Protein AF-A0A7Z0TZE7-F1 (afdb_monomer_lite)

Organism: NCBI:txid2752306

Sequence (66 aa):
MSYIPQETPPVPVEDVPGSIPHPMHDPVPDQPIDPPLPTPGDPERDPQPQQDPPSPTRPQDPPQPR

Foldseek 3Di:
DDDDPDPDPPDDQPPDVPSPDDPPDDDDPPPDDPDDDDDVPPCVPPPDPPDDPDDPDPPDDDDDDD

Radius of gyration: 40.97 Å; chains: 1; bounding box: 71×16×127 Å

Secondary structure (DSSP, 8-state):
--PPP--PPPPPGGGSTT--PPPSSPPPPPS-PPPPPPPTT-TTTS----PPPPPPPPPPPPPPP-

Structure (mmCIF, N/CA/C/O backbone):
data_AF-A0A7Z0TZE7-F1
#
_entry.id   AF-A0A7Z0TZE7-F1
#
loop_
_atom_site.group_PDB
_atom_site.id
_atom_site.type_symbol
_atom_site.label_atom_id
_atom_site.label_alt_id
_atom_site.label_comp_id
_atom_site.label_asym_id
_atom_site.label_entity_id
_atom_site.label_seq_id
_atom_site.pdbx_PDB_ins_code
_atom_site.Cartn_x
_atom_site.Cartn_y
_atom_site.Cartn_z
_atom_site.occupancy
_atom_site.B_iso_or_equiv
_atom_site.auth_seq_id
_atom_site.auth_comp_id
_atom_site.auth_asym_id
_atom_site.auth_atom_id
_atom_site.pdbx_PDB_model_num
ATOM 1 N N . MET A 1 1 ? 32.956 -6.925 -69.904 1.00 41.69 1 MET A N 1
ATOM 2 C CA . MET A 1 1 ? 33.354 -6.816 -68.485 1.00 41.69 1 MET A CA 1
ATOM 3 C C . MET A 1 1 ? 32.210 -6.157 -67.740 1.00 41.69 1 MET A C 1
ATOM 5 O O . MET A 1 1 ? 31.926 -5.004 -68.030 1.00 41.69 1 MET A O 1
ATOM 9 N N . SER A 1 2 ? 31.533 -6.886 -66.855 1.00 43.22 2 SER A N 1
ATOM 10 C CA . SER A 1 2 ? 30.457 -6.347 -66.014 1.00 43.22 2 SER A CA 1
ATOM 11 C C . SER A 1 2 ? 30.938 -6.377 -64.567 1.00 43.22 2 SER A C 1
ATOM 13 O O . SER A 1 2 ? 31.302 -7.442 -64.074 1.00 43.22 2 SER A O 1
ATOM 15 N N . TYR A 1 3 ? 31.003 -5.213 -63.921 1.00 49.00 3 TYR A N 1
ATOM 16 C CA . TYR A 1 3 ? 31.334 -5.087 -62.502 1.00 49.00 3 TYR A CA 1
ATOM 17 C C . TYR A 1 3 ? 30.086 -5.399 -61.673 1.00 49.00 3 TYR A C 1
ATOM 19 O O . TYR A 1 3 ? 29.049 -4.771 -61.869 1.00 49.00 3 TYR A O 1
ATOM 27 N N . ILE A 1 4 ? 30.187 -6.356 -60.754 1.00 59.41 4 ILE A N 1
ATOM 28 C CA . ILE A 1 4 ? 29.193 -6.550 -59.695 1.00 59.41 4 ILE A CA 1
ATOM 29 C C . ILE A 1 4 ? 29.673 -5.704 -58.508 1.00 59.41 4 ILE A C 1
ATOM 31 O O . ILE A 1 4 ? 30.823 -5.883 -58.096 1.00 59.41 4 ILE A O 1
ATOM 35 N N . PRO A 1 5 ? 28.874 -4.762 -57.976 1.00 58.53 5 PRO A N 1
ATOM 36 C CA . PRO A 1 5 ? 29.253 -4.062 -56.760 1.00 58.53 5 PRO A CA 1
ATOM 37 C C . PRO A 1 5 ? 29.257 -5.077 -55.614 1.00 58.53 5 PRO A C 1
ATOM 39 O O . PRO A 1 5 ? 28.256 -5.744 -55.364 1.00 58.53 5 PRO A O 1
ATOM 42 N N . GLN A 1 6 ? 30.410 -5.241 -54.964 1.00 56.62 6 GLN A N 1
ATOM 43 C CA . GLN A 1 6 ? 30.510 -6.043 -53.751 1.00 56.62 6 GLN A CA 1
ATOM 44 C C . GLN A 1 6 ? 29.688 -5.358 -52.656 1.00 56.62 6 GLN A C 1
ATOM 46 O O . GLN A 1 6 ? 30.079 -4.305 -52.155 1.00 56.62 6 GLN A O 1
ATOM 51 N N . GLU A 1 7 ? 28.555 -5.953 -52.289 1.00 59.16 7 GLU A N 1
ATOM 52 C CA . GLU A 1 7 ? 27.904 -5.680 -51.012 1.00 59.16 7 GLU A CA 1
ATOM 53 C C . GLU A 1 7 ? 28.874 -6.107 -49.909 1.00 59.16 7 GLU A C 1
ATOM 55 O O . GLU A 1 7 ? 29.129 -7.291 -49.685 1.00 59.16 7 GLU A O 1
ATOM 60 N N . THR A 1 8 ? 29.496 -5.127 -49.262 1.00 58.94 8 THR A N 1
ATOM 61 C CA . THR A 1 8 ? 30.281 -5.361 -48.054 1.00 58.94 8 THR A CA 1
ATOM 62 C C . THR A 1 8 ? 29.351 -5.933 -46.982 1.00 58.94 8 THR A C 1
ATOM 64 O O . THR A 1 8 ? 28.309 -5.321 -46.730 1.00 58.94 8 THR A O 1
ATOM 67 N N . PRO A 1 9 ? 29.684 -7.067 -46.338 1.00 59.19 9 PRO A N 1
ATOM 68 C CA . PRO A 1 9 ? 28.866 -7.586 -45.250 1.00 59.19 9 PRO A CA 1
ATOM 69 C C . PRO A 1 9 ? 28.785 -6.537 -44.129 1.00 59.19 9 PRO A C 1
ATOM 71 O O . PRO A 1 9 ? 29.786 -5.857 -43.873 1.00 59.19 9 PRO A O 1
ATOM 74 N N . PRO A 1 10 ? 27.621 -6.363 -43.473 1.00 60.34 10 PRO A N 1
ATOM 75 C CA . PRO A 1 10 ? 27.506 -5.433 -42.361 1.00 60.34 10 PRO A CA 1
ATOM 76 C C . PRO A 1 10 ? 28.494 -5.870 -41.279 1.00 60.34 10 PRO A C 1
ATOM 78 O O . PRO A 1 10 ? 28.488 -7.021 -40.845 1.00 60.34 10 PRO A O 1
ATOM 81 N N . VAL A 1 11 ? 29.391 -4.961 -40.899 1.00 61.62 11 VAL A N 1
ATOM 82 C CA . VAL A 1 11 ? 30.328 -5.168 -39.791 1.00 61.62 11 VAL A CA 1
ATOM 83 C C . VAL A 1 11 ? 29.540 -5.625 -38.556 1.00 61.62 11 VAL A C 1
ATOM 85 O O . VAL A 1 11 ? 28.521 -4.997 -38.249 1.00 61.62 11 VAL A O 1
ATOM 88 N N . PRO A 1 12 ? 29.967 -6.689 -37.849 1.00 57.50 12 PRO A N 1
ATOM 89 C CA . PRO A 1 12 ? 29.338 -7.069 -36.595 1.00 57.50 12 PRO A CA 1
ATOM 90 C C . PRO A 1 12 ? 29.446 -5.885 -35.639 1.00 57.50 12 PRO A C 1
ATOM 92 O O . PRO A 1 12 ? 30.529 -5.355 -35.398 1.00 57.50 12 PRO A O 1
ATOM 95 N N . VAL A 1 13 ? 28.304 -5.430 -35.136 1.00 59.34 13 VAL A N 1
ATOM 96 C CA . VAL A 1 13 ? 28.139 -4.207 -34.332 1.00 59.34 13 VAL A CA 1
ATOM 97 C C . VAL A 1 13 ? 28.815 -4.327 -32.947 1.00 59.34 13 VAL A C 1
ATOM 99 O O . VAL A 1 13 ? 28.718 -3.431 -32.116 1.00 59.34 13 VAL A O 1
ATOM 102 N N . GLU A 1 14 ? 29.533 -5.417 -32.686 1.00 60.12 14 GLU A N 1
ATOM 103 C CA . GLU A 1 14 ? 29.974 -5.862 -31.361 1.00 60.12 14 GLU A CA 1
ATOM 104 C C . GLU A 1 14 ? 31.210 -5.137 -30.801 1.00 60.12 14 GLU A C 1
ATOM 106 O O . GLU A 1 14 ? 31.470 -5.260 -29.609 1.00 60.12 14 GLU A O 1
ATOM 111 N N . ASP A 1 15 ? 31.924 -4.326 -31.590 1.00 57.41 15 ASP A N 1
ATOM 112 C CA . ASP A 1 15 ? 33.186 -3.685 -31.155 1.00 57.41 15 ASP A CA 1
ATOM 113 C C . ASP A 1 15 ? 33.126 -2.149 -31.036 1.00 57.41 15 ASP A C 1
ATOM 115 O O . ASP A 1 15 ? 34.149 -1.465 -30.979 1.00 57.41 15 ASP A O 1
ATOM 119 N N . VAL A 1 16 ? 31.923 -1.567 -30.982 1.00 64.94 16 VAL A N 1
ATOM 120 C CA . VAL A 1 16 ? 31.753 -0.144 -30.648 1.00 64.94 16 VAL A CA 1
ATOM 121 C C . VAL A 1 16 ? 31.210 -0.045 -29.220 1.00 64.94 16 VAL A C 1
ATOM 123 O O . VAL A 1 16 ? 30.055 -0.394 -28.988 1.00 64.94 16 VAL A O 1
ATOM 126 N N . PRO A 1 17 ? 31.993 0.417 -28.226 1.00 62.12 17 PRO A N 1
ATOM 127 C CA . PRO A 1 17 ? 31.502 0.541 -26.857 1.00 62.12 17 PRO A CA 1
ATOM 128 C C . PRO A 1 17 ? 30.269 1.458 -26.819 1.00 62.12 17 PRO A C 1
ATOM 130 O O . PRO A 1 17 ? 30.337 2.623 -27.207 1.00 62.12 17 PRO A O 1
ATOM 133 N N . GLY A 1 18 ? 29.133 0.907 -26.377 1.00 61.78 18 GLY A N 1
ATOM 134 C CA . GLY A 1 18 ? 27.825 1.577 -26.379 1.00 61.78 18 GLY A CA 1
ATOM 135 C C . GLY A 1 18 ? 26.870 1.152 -27.501 1.00 61.78 18 GLY A C 1
ATOM 136 O O . GLY A 1 18 ? 25.766 1.679 -27.573 1.00 61.78 18 GLY A O 1
ATOM 137 N N . SER A 1 19 ? 27.250 0.196 -28.351 1.00 67.75 19 SER A N 1
ATOM 138 C CA . SER A 1 19 ? 26.424 -0.290 -29.463 1.00 67.75 19 SER A CA 1
ATOM 139 C C . SER A 1 19 ? 25.366 -1.322 -29.086 1.00 67.75 19 SER A C 1
ATOM 141 O O . SER A 1 19 ? 24.697 -1.833 -29.983 1.00 67.75 19 SER A O 1
ATOM 143 N N . ILE A 1 20 ? 25.203 -1.633 -27.791 1.00 75.94 20 ILE A N 1
ATOM 144 C CA . ILE A 1 20 ? 24.115 -2.500 -27.333 1.00 75.94 20 ILE A CA 1
ATOM 145 C C . ILE A 1 20 ? 22.814 -1.833 -27.787 1.00 75.94 20 ILE A C 1
ATOM 147 O O . ILE A 1 20 ? 22.477 -0.763 -27.268 1.00 75.94 20 ILE A O 1
ATOM 151 N N . PRO A 1 21 ? 22.103 -2.409 -28.772 1.00 76.12 21 PRO A N 1
ATOM 152 C CA . PRO A 1 21 ? 20.908 -1.778 -29.282 1.00 76.12 21 PRO A CA 1
ATOM 153 C C . PRO A 1 21 ? 19.890 -1.758 -28.151 1.00 76.12 21 PRO A C 1
ATOM 155 O O . PRO A 1 21 ? 19.641 -2.775 -27.496 1.00 76.12 21 PRO A O 1
ATOM 158 N N . HIS A 1 22 ? 19.317 -0.585 -27.901 1.00 77.12 22 HIS A N 1
ATOM 159 C CA . HIS A 1 22 ? 18.211 -0.497 -26.967 1.00 77.12 22 HIS A CA 1
ATOM 160 C C . HIS A 1 22 ? 17.074 -1.403 -27.457 1.00 77.12 22 HIS A C 1
ATOM 162 O O . HIS A 1 22 ? 16.830 -1.478 -28.668 1.00 77.12 22 HIS A O 1
ATOM 168 N N . PRO A 1 23 ? 16.379 -2.107 -26.549 1.00 79.69 23 PRO A N 1
ATOM 169 C CA . PRO A 1 23 ? 15.195 -2.854 -26.931 1.00 79.69 23 PRO A CA 1
ATOM 170 C C . PRO A 1 23 ? 14.202 -1.886 -27.585 1.00 79.69 23 PRO A C 1
ATOM 172 O O . PRO A 1 23 ? 13.842 -0.864 -27.012 1.00 79.69 23 PRO A O 1
ATOM 175 N N . MET A 1 24 ? 13.783 -2.198 -28.811 1.00 83.44 24 MET A N 1
ATOM 176 C CA . MET A 1 24 ? 12.882 -1.357 -29.615 1.0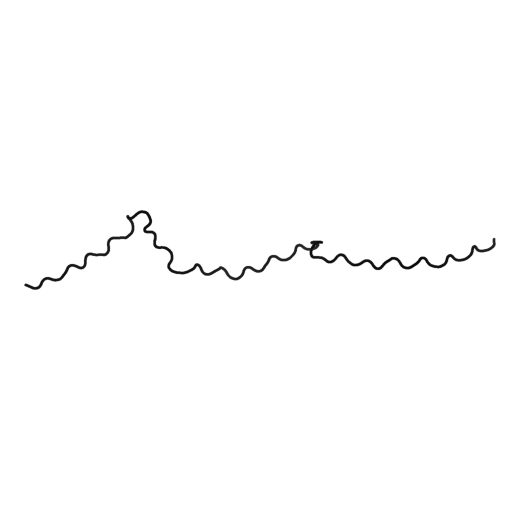0 83.44 24 MET A CA 1
ATOM 177 C C . MET A 1 24 ? 11.415 -1.423 -29.167 1.00 83.44 24 MET A C 1
ATOM 179 O O . MET A 1 24 ? 10.540 -0.835 -29.802 1.00 83.44 24 MET A O 1
ATOM 183 N N . HIS A 1 25 ? 11.136 -2.159 -28.096 1.00 79.94 25 HIS A N 1
ATOM 184 C CA . HIS A 1 25 ? 9.812 -2.310 -27.522 1.00 79.94 25 HIS A CA 1
ATOM 185 C C . HIS A 1 25 ? 9.851 -1.851 -26.074 1.00 79.94 25 HIS A C 1
ATOM 187 O O . HIS A 1 25 ? 10.794 -2.182 -25.351 1.00 79.94 25 HIS A O 1
ATOM 193 N N . ASP A 1 26 ? 8.808 -1.131 -25.658 1.00 76.69 26 ASP A N 1
ATOM 194 C CA . ASP A 1 26 ? 8.585 -0.893 -24.241 1.00 76.69 26 ASP A CA 1
ATOM 195 C C . ASP A 1 26 ? 8.462 -2.253 -23.543 1.00 76.69 26 ASP A C 1
ATOM 197 O O . ASP A 1 26 ? 7.748 -3.135 -24.045 1.00 76.69 26 ASP A O 1
ATOM 201 N N . PRO A 1 27 ? 9.160 -2.468 -22.414 1.00 74.75 27 PRO A N 1
ATOM 202 C CA . PRO A 1 27 ? 8.914 -3.646 -21.608 1.00 74.75 27 PRO A CA 1
ATOM 203 C C . PRO A 1 27 ? 7.432 -3.629 -21.242 1.00 74.75 27 PRO A C 1
ATOM 205 O O . PRO A 1 27 ? 6.929 -2.637 -20.712 1.00 74.75 27 PRO A O 1
ATOM 208 N N . VAL A 1 28 ? 6.724 -4.707 -21.587 1.00 76.81 28 VAL A N 1
ATOM 209 C CA . VAL A 1 28 ? 5.323 -4.871 -21.200 1.00 76.81 28 VAL A CA 1
ATOM 210 C C . VAL A 1 28 ? 5.279 -4.683 -19.687 1.00 76.81 28 VAL A C 1
ATOM 212 O O . VAL A 1 28 ? 6.008 -5.399 -18.997 1.00 76.81 28 VAL A O 1
ATOM 215 N N . PRO A 1 29 ? 4.492 -3.726 -19.160 1.00 75.75 29 PRO A N 1
ATOM 216 C CA . PRO A 1 29 ? 4.296 -3.651 -17.730 1.00 75.75 29 PRO A CA 1
ATOM 217 C C . PRO A 1 29 ? 3.763 -5.009 -17.302 1.00 75.75 29 PRO A C 1
ATOM 219 O O . PRO A 1 29 ? 2.717 -5.444 -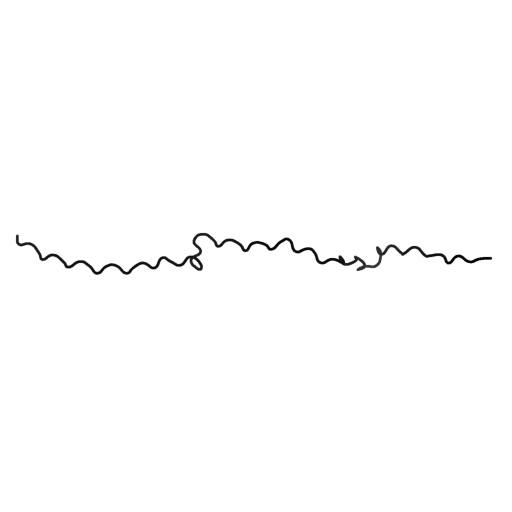17.799 1.00 75.75 29 PRO A O 1
ATOM 222 N N . ASP A 1 30 ? 4.489 -5.688 -16.415 1.00 75.19 30 ASP A N 1
ATOM 223 C CA . ASP A 1 30 ? 3.892 -6.762 -15.641 1.00 75.19 30 ASP A CA 1
ATOM 224 C C . ASP A 1 30 ? 2.573 -6.204 -15.106 1.00 75.19 30 ASP A C 1
ATOM 226 O O . ASP A 1 30 ? 2.521 -5.058 -14.654 1.00 75.19 30 ASP A O 1
ATOM 230 N N . GLN A 1 31 ? 1.501 -6.957 -15.344 1.00 75.75 31 GLN A N 1
ATOM 231 C CA . GLN A 1 31 ? 0.101 -6.571 -15.157 1.00 75.75 31 GLN A CA 1
ATOM 232 C C . GLN A 1 31 ? -0.135 -5.661 -13.946 1.00 75.75 31 GLN A C 1
ATOM 234 O O . GLN A 1 31 ? 0.617 -5.772 -12.978 1.00 75.75 31 GLN A O 1
ATOM 239 N N . PRO A 1 32 ? -1.184 -4.803 -13.951 1.00 81.56 32 PRO A N 1
ATOM 240 C CA . PRO A 1 32 ? -1.447 -3.906 -12.830 1.00 81.56 32 PRO A CA 1
ATOM 241 C C . PRO A 1 32 ? -1.331 -4.674 -11.515 1.00 81.56 32 PRO A C 1
ATOM 243 O O . PRO A 1 32 ? -2.079 -5.617 -11.266 1.00 81.56 32 PRO A O 1
ATOM 246 N N . ILE A 1 33 ? -0.323 -4.306 -10.726 1.00 80.00 33 ILE A N 1
ATOM 247 C CA . ILE A 1 33 ? -0.100 -4.907 -9.421 1.00 80.00 33 ILE A CA 1
ATOM 248 C C . ILE A 1 33 ? -1.295 -4.487 -8.578 1.00 80.00 33 ILE A C 1
ATOM 250 O O . ILE A 1 33 ? -1.558 -3.288 -8.440 1.00 80.00 33 ILE A O 1
ATOM 254 N N . ASP A 1 34 ? -2.029 -5.465 -8.047 1.00 81.38 34 ASP A N 1
ATOM 255 C CA . ASP A 1 34 ? -3.103 -5.170 -7.110 1.00 81.38 34 ASP A CA 1
ATOM 256 C C . ASP A 1 34 ? -2.530 -4.358 -5.940 1.00 81.38 34 ASP A C 1
ATOM 258 O O . ASP A 1 34 ? -1.463 -4.700 -5.408 1.00 81.38 34 ASP A O 1
ATOM 262 N N . PRO A 1 35 ? -3.200 -3.270 -5.522 1.00 82.94 35 PRO A N 1
ATOM 263 C CA . PRO A 1 35 ? -2.764 -2.539 -4.348 1.00 82.94 35 PRO A CA 1
ATOM 264 C C . PRO A 1 35 ? -2.732 -3.487 -3.138 1.00 82.94 35 PRO A C 1
ATOM 266 O O . PRO A 1 35 ? -3.578 -4.382 -3.030 1.00 82.94 35 PRO A O 1
ATOM 269 N N . PRO A 1 36 ? -1.778 -3.307 -2.208 1.00 83.06 36 PRO A N 1
ATOM 270 C CA . PRO A 1 36 ? -1.703 -4.153 -1.027 1.00 83.06 36 PRO A CA 1
ATOM 271 C C . PRO A 1 36 ? -3.000 -4.052 -0.219 1.00 83.06 36 PRO A C 1
ATOM 273 O O . PRO A 1 36 ? -3.574 -2.969 -0.072 1.00 83.06 36 PRO A O 1
ATOM 276 N N . LEU A 1 37 ? -3.444 -5.183 0.337 1.00 84.88 37 LEU A N 1
ATOM 277 C CA . LEU A 1 37 ? -4.550 -5.186 1.289 1.00 84.88 37 LEU A CA 1
ATOM 278 C C . LEU A 1 37 ? -4.176 -4.348 2.523 1.00 84.88 37 LEU A C 1
ATOM 280 O O . LEU A 1 37 ? -3.018 -4.380 2.952 1.00 84.88 37 LEU A O 1
ATOM 284 N N . PRO A 1 38 ? -5.133 -3.614 3.119 1.00 80.81 38 PRO A N 1
ATOM 285 C CA . PRO A 1 38 ? -4.891 -2.942 4.386 1.00 80.81 38 PRO A CA 1
ATOM 286 C C . PRO A 1 38 ? -4.571 -3.972 5.475 1.00 80.81 38 PRO A C 1
ATOM 288 O O . PRO A 1 38 ? -5.121 -5.076 5.494 1.00 80.81 38 PRO A O 1
ATOM 291 N N . THR A 1 39 ? -3.684 -3.600 6.396 1.00 80.19 39 THR A N 1
ATOM 292 C CA . THR A 1 39 ? -3.360 -4.426 7.561 1.00 80.19 39 THR A CA 1
ATOM 293 C C . THR A 1 39 ? -4.623 -4.617 8.407 1.00 80.19 39 THR A C 1
ATOM 295 O O . THR A 1 39 ? -5.274 -3.623 8.739 1.00 80.19 39 THR A O 1
ATOM 298 N N . PRO A 1 40 ? -4.992 -5.855 8.789 1.00 78.56 40 PRO A N 1
ATOM 299 C CA . PRO A 1 40 ? -6.101 -6.072 9.710 1.00 78.56 40 PRO A CA 1
ATOM 300 C C . PRO A 1 40 ? -5.880 -5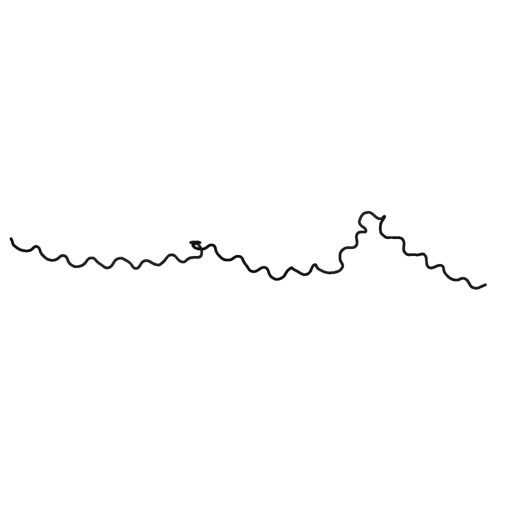.290 11.012 1.00 78.56 40 PRO A C 1
ATOM 302 O O . PRO A 1 40 ? -4.859 -5.473 11.676 1.00 78.56 40 PRO A O 1
ATOM 305 N N . GLY A 1 41 ? -6.827 -4.416 11.363 1.00 74.81 41 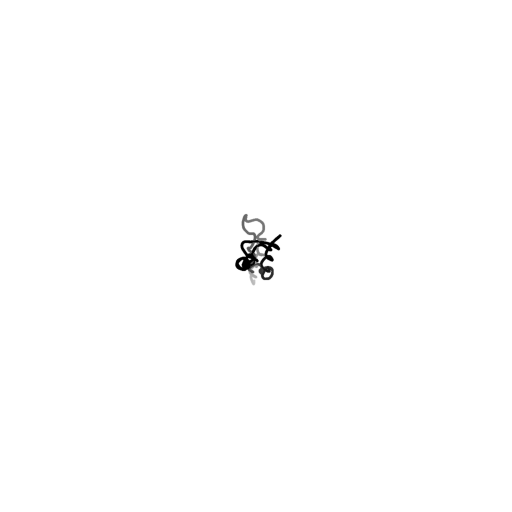GLY A N 1
ATOM 306 C CA . GLY A 1 41 ? -6.753 -3.573 12.559 1.00 74.81 41 GLY A CA 1
ATOM 307 C C . GLY A 1 41 ? -5.912 -2.299 12.420 1.00 74.81 41 GLY A C 1
ATOM 308 O O . GLY A 1 41 ? -5.552 -1.730 13.446 1.00 74.81 41 GLY A O 1
ATOM 309 N N . ASP A 1 42 ? -5.583 -1.858 11.198 1.00 80.62 42 ASP A N 1
ATOM 310 C CA . ASP A 1 42 ? -5.031 -0.522 10.918 1.00 80.62 42 ASP A CA 1
ATOM 311 C C . ASP A 1 42 ? -6.014 0.562 11.412 1.00 80.62 42 ASP A C 1
ATOM 313 O O . ASP A 1 42 ? -7.050 0.753 10.776 1.00 80.62 42 ASP A O 1
ATOM 317 N N . PRO A 1 43 ? -5.738 1.285 12.517 1.00 73.88 43 PRO A N 1
ATOM 318 C CA . PRO A 1 43 ? -6.690 2.243 13.088 1.00 73.88 43 PRO A CA 1
ATOM 319 C C . PRO A 1 43 ? -6.874 3.502 12.235 1.00 73.88 43 PRO A C 1
ATOM 321 O O . PRO A 1 43 ? -7.829 4.245 12.447 1.00 73.88 43 PRO A O 1
ATOM 324 N N . GLU A 1 44 ? -5.956 3.774 11.297 1.00 80.38 44 GLU A N 1
ATOM 325 C CA . GLU A 1 44 ? -6.086 4.894 10.360 1.00 80.38 44 GLU A CA 1
ATOM 326 C C . GLU A 1 44 ? -7.141 4.593 9.285 1.00 80.38 44 GLU A C 1
ATOM 328 O O . GLU A 1 44 ? -7.668 5.517 8.660 1.00 80.38 44 GLU A O 1
ATOM 333 N N . ARG A 1 45 ? -7.471 3.310 9.073 1.00 73.00 45 ARG A N 1
ATOM 334 C CA . ARG A 1 45 ? -8.469 2.853 8.090 1.00 73.00 45 ARG A CA 1
ATOM 335 C C . ARG A 1 45 ? -9.654 2.104 8.690 1.00 73.00 45 ARG A C 1
ATOM 337 O O . ARG A 1 45 ? -10.683 2.004 8.024 1.00 73.00 45 ARG A O 1
ATOM 344 N N . ASP A 1 46 ? -9.515 1.578 9.900 1.00 77.62 46 ASP A N 1
ATOM 345 C CA . ASP A 1 46 ? -10.583 0.954 10.669 1.00 77.62 46 ASP A CA 1
ATOM 346 C C . ASP A 1 46 ? -11.274 2.051 11.495 1.00 77.62 46 ASP A C 1
ATOM 348 O O . ASP A 1 46 ? -10.680 2.567 12.450 1.00 77.62 46 ASP A O 1
ATOM 352 N N . PRO A 1 47 ? -12.486 2.498 11.110 1.00 72.12 47 PRO A N 1
ATOM 353 C CA . PRO A 1 47 ? -13.202 3.487 11.895 1.00 72.12 47 PRO A CA 1
ATOM 354 C C . PRO A 1 47 ? -13.455 2.891 13.277 1.00 72.12 47 PRO A C 1
ATOM 356 O O . PRO A 1 47 ? -14.231 1.945 13.414 1.00 72.12 47 PRO A O 1
ATOM 359 N N . GLN A 1 48 ? -12.810 3.455 14.306 1.00 75.94 48 GLN A N 1
ATOM 360 C CA . GLN A 1 48 ? -13.057 3.038 15.683 1.00 75.94 48 GLN A CA 1
ATOM 361 C C . GLN A 1 48 ? -14.572 2.983 15.922 1.00 75.94 48 GLN A C 1
ATOM 363 O O . GLN A 1 48 ? -15.274 3.932 15.549 1.00 75.94 48 GLN A O 1
ATOM 368 N N . PRO A 1 49 ? -15.096 1.900 16.526 1.00 71.50 49 PRO A N 1
ATOM 369 C CA . PRO A 1 49 ? -16.517 1.805 16.804 1.00 71.50 49 PRO A CA 1
ATOM 370 C C . PRO A 1 49 ? -16.917 3.021 17.637 1.00 71.50 49 PRO A C 1
ATOM 372 O O . PRO A 1 49 ? -16.380 3.239 18.725 1.00 71.50 49 PRO A O 1
ATOM 375 N N . GLN A 1 50 ? -17.831 3.839 17.107 1.00 72.75 50 GLN A N 1
ATOM 376 C CA . GLN A 1 50 ? -18.405 4.945 17.860 1.00 72.75 50 GLN A CA 1
ATOM 377 C C . GLN A 1 50 ? -19.149 4.326 19.042 1.00 72.75 50 GLN A C 1
ATOM 379 O O . GLN A 1 50 ? -20.219 3.747 18.875 1.00 72.75 50 GLN A O 1
ATOM 384 N N . GLN A 1 51 ? -18.539 4.364 20.227 1.00 73.88 51 GLN A N 1
ATOM 385 C CA . GLN A 1 51 ? -19.198 3.907 21.440 1.00 73.88 51 GLN A CA 1
ATOM 386 C C . GLN A 1 51 ? -20.382 4.840 21.694 1.0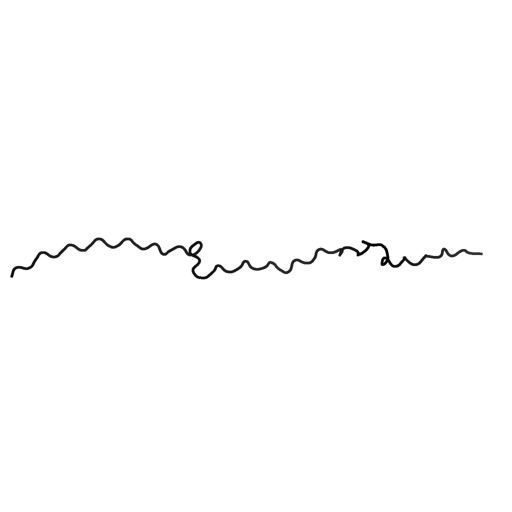0 73.88 51 GLN A C 1
ATOM 388 O O . GLN A 1 51 ? -20.193 6.050 21.837 1.00 73.88 51 GLN A O 1
ATOM 393 N N . ASP A 1 52 ? -21.593 4.284 21.743 1.00 75.25 52 ASP A N 1
ATOM 394 C CA . ASP A 1 52 ? -22.750 5.023 22.235 1.00 75.25 52 ASP A CA 1
ATOM 395 C C . ASP A 1 52 ? -22.432 5.562 23.642 1.00 75.25 52 ASP A C 1
ATOM 397 O O . ASP A 1 52 ? -21.830 4.848 24.457 1.00 75.25 52 ASP A O 1
ATOM 401 N N . PRO A 1 53 ? -22.798 6.817 23.960 1.00 77.06 53 PRO A N 1
ATOM 402 C CA . PRO A 1 53 ? -22.584 7.348 25.296 1.00 77.06 53 PRO A CA 1
ATOM 403 C C . PRO A 1 53 ? -23.308 6.470 26.329 1.00 77.06 53 PRO A C 1
ATOM 405 O O . PRO A 1 53 ? -24.381 5.925 26.040 1.00 77.06 53 PRO A O 1
ATOM 408 N N . PRO A 1 54 ? -22.756 6.323 27.549 1.00 77.31 54 PRO A N 1
ATOM 409 C CA . PRO A 1 54 ? -23.398 5.522 28.579 1.00 77.31 54 PRO A CA 1
ATOM 410 C C . PRO A 1 54 ? -24.811 6.048 28.845 1.00 77.31 54 PRO A C 1
ATOM 412 O O . PRO A 1 54 ? -25.035 7.256 28.951 1.00 77.31 54 PRO A O 1
ATOM 415 N N . SER A 1 55 ? -25.772 5.128 28.959 1.00 78.25 55 SER A N 1
ATOM 416 C CA . SER A 1 55 ? -27.147 5.479 29.321 1.00 78.25 55 SER A CA 1
ATOM 417 C C . SER A 1 55 ? -27.167 6.218 30.664 1.00 78.25 55 SER A C 1
ATOM 419 O O . SER A 1 55 ? -26.430 5.825 31.574 1.00 78.25 55 SER A O 1
ATOM 421 N N . PRO A 1 56 ? -28.001 7.262 30.826 1.00 76.69 56 PRO A N 1
ATOM 422 C CA . PRO A 1 56 ? -28.070 7.999 32.078 1.00 76.69 56 PRO A CA 1
ATOM 423 C C . PRO A 1 56 ? -28.449 7.051 33.217 1.00 76.69 56 PRO A C 1
ATOM 425 O O . PRO A 1 56 ? -29.360 6.227 33.088 1.00 76.69 56 PRO A O 1
ATOM 428 N N . THR A 1 57 ? -27.701 7.153 34.315 1.00 72.38 57 THR A N 1
ATOM 429 C CA . THR A 1 57 ? -27.849 6.339 35.522 1.00 72.38 57 THR A CA 1
ATOM 430 C C . THR A 1 57 ? -29.319 6.274 35.926 1.00 72.38 57 THR A C 1
ATOM 432 O O . THR A 1 57 ? -29.987 7.306 36.009 1.00 72.38 57 THR A O 1
ATOM 435 N N . ARG A 1 58 ? -29.843 5.061 36.153 1.00 69.62 58 ARG A N 1
ATOM 436 C CA . ARG A 1 58 ? -31.231 4.882 36.604 1.00 69.62 58 ARG A CA 1
ATOM 437 C C . ARG A 1 58 ? -31.493 5.707 37.876 1.00 69.62 58 ARG A C 1
ATOM 439 O O . ARG A 1 58 ? -30.566 5.871 38.674 1.00 69.62 58 ARG A O 1
ATOM 446 N N . PRO A 1 59 ? -32.735 6.183 38.095 1.00 73.44 59 PRO A N 1
ATOM 447 C CA . PRO A 1 59 ? -33.106 6.826 39.351 1.00 73.44 59 PRO A CA 1
ATOM 448 C C . PRO A 1 59 ? -32.748 5.910 40.524 1.00 73.44 59 PRO A C 1
ATOM 450 O O . PRO A 1 59 ? -33.035 4.714 40.476 1.00 73.44 59 PRO A O 1
ATOM 453 N N . GLN A 1 60 ? -32.092 6.450 41.552 1.00 74.62 60 GLN A N 1
ATOM 454 C CA . GLN A 1 60 ? -31.82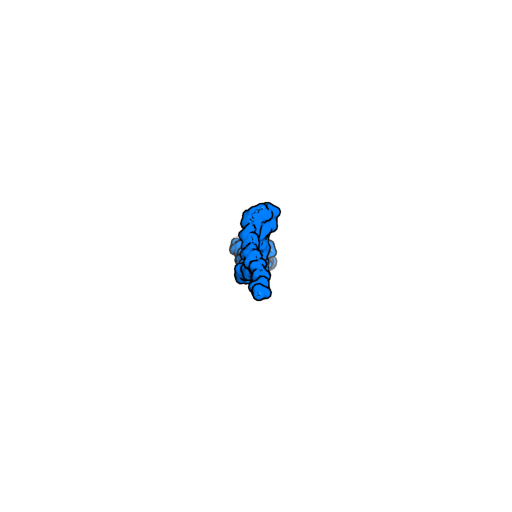7 5.687 42.769 1.00 74.62 60 GLN A CA 1
ATOM 455 C C . GLN A 1 60 ? -33.159 5.390 43.465 1.00 74.62 60 GLN A C 1
ATOM 457 O O . GLN A 1 60 ? -33.942 6.309 43.711 1.00 74.62 60 GLN A O 1
ATOM 462 N N . ASP A 1 61 ? -33.408 4.117 43.778 1.00 74.25 61 ASP A N 1
ATOM 463 C CA . ASP A 1 61 ? -34.540 3.724 44.616 1.00 74.25 61 ASP A CA 1
ATOM 464 C C . ASP A 1 61 ? -34.394 4.363 46.010 1.00 74.25 61 ASP A C 1
ATOM 466 O O . ASP A 1 61 ? -33.281 4.414 46.552 1.00 74.25 61 ASP A O 1
ATOM 470 N N . PRO A 1 62 ? -35.484 4.877 46.606 1.00 75.88 62 PRO A N 1
ATOM 471 C CA . PRO A 1 62 ? -35.426 5.469 47.933 1.00 75.88 62 PRO A CA 1
ATOM 472 C C . PRO A 1 62 ? -35.035 4.415 48.987 1.00 75.88 62 PRO A C 1
ATOM 474 O O . PRO A 1 62 ? -35.373 3.236 48.849 1.00 75.88 62 PRO A O 1
ATOM 477 N N . PRO A 1 63 ? -34.334 4.813 50.067 1.00 77.25 63 PRO A N 1
ATOM 478 C CA . PRO A 1 63 ? -33.919 3.880 51.108 1.00 77.25 63 PRO A CA 1
ATOM 479 C C . PRO A 1 63 ? -35.141 3.251 51.786 1.00 77.25 63 PRO A C 1
ATOM 481 O O . PRO A 1 63 ? -36.068 3.954 52.192 1.00 77.25 63 PRO A O 1
ATOM 484 N N . GLN A 1 64 ? -35.135 1.923 51.926 1.00 74.94 64 GLN A N 1
ATOM 485 C CA . GLN A 1 64 ? -36.211 1.221 52.620 1.00 74.94 64 GLN A CA 1
ATOM 486 C C . GLN A 1 64 ? -36.149 1.463 54.140 1.00 74.94 64 GLN A C 1
ATOM 488 O O . GLN A 1 64 ? -35.053 1.501 54.711 1.00 74.94 64 GLN A O 1
ATOM 493 N N . PRO A 1 65 ? -37.305 1.624 54.810 1.00 74.62 65 PRO A N 1
ATOM 494 C CA . PRO A 1 65 ? -37.366 1.730 56.262 1.00 74.62 65 PRO A CA 1
ATOM 495 C C . PRO A 1 65 ? -37.008 0.392 56.929 1.00 74.62 65 PRO A C 1
ATOM 497 O O . PRO A 1 65 ? -37.325 -0.674 56.405 1.00 74.62 65 PRO A O 1
ATOM 500 N N . ARG A 1 66 ? -36.309 0.489 58.066 1.00 67.44 66 ARG A N 1
ATOM 501 C CA . ARG A 1 66 ? -35.786 -0.627 58.871 1.00 67.44 66 ARG A CA 1
ATOM 502 C C . ARG A 1 66 ? -36.866 -1.461 59.544 1.00 67.44 66 ARG A C 1
ATOM 504 O O . ARG A 1 66 ? -37.853 -0.855 60.014 1.00 67.44 66 ARG A O 1
#

pLDDT: mean 71.28, std 9.72, range [41.69, 84.88]